Protein AF-M1WCW8-F1 (afdb_monomer_lite)

Structure (mmCIF, N/CA/C/O backbone):
data_AF-M1WCW8-F1
#
_entry.id   AF-M1WCW8-F1
#
loop_
_atom_site.group_PDB
_atom_site.id
_atom_site.type_symbol
_atom_site.label_atom_id
_atom_site.label_alt_id
_atom_site.label_comp_id
_atom_site.label_asym_id
_atom_site.label_entity_id
_atom_site.label_seq_id
_atom_site.pdbx_PDB_ins_code
_atom_site.Cartn_x
_atom_site.Cartn_y
_atom_site.Cartn_z
_atom_site.occupancy
_atom_site.B_iso_or_equiv
_atom_site.auth_seq_id
_atom_site.auth_comp_id
_atom_site.auth_asym_id
_atom_site.auth_atom_id
_atom_site.pdbx_PDB_model_num
ATOM 1 N N . MET A 1 1 ? 18.014 -13.424 -9.257 1.00 33.88 1 MET A N 1
ATOM 2 C CA . MET A 1 1 ? 18.315 -12.355 -8.278 1.00 33.88 1 MET A CA 1
ATOM 3 C C . MET A 1 1 ? 17.682 -12.751 -6.955 1.00 33.88 1 MET A C 1
ATOM 5 O O . MET A 1 1 ? 16.513 -13.118 -6.990 1.00 33.88 1 MET A O 1
ATOM 9 N N . PRO A 1 2 ? 18.407 -12.764 -5.826 1.00 39.84 2 PRO A N 1
ATOM 10 C CA . PRO A 1 2 ? 17.783 -13.031 -4.539 1.00 39.84 2 PRO A CA 1
ATOM 11 C C . PRO A 1 2 ? 16.881 -11.841 -4.196 1.00 39.84 2 PRO A C 1
ATOM 13 O O . PRO A 1 2 ? 17.330 -10.695 -4.206 1.00 39.84 2 PRO A O 1
ATOM 16 N N . PHE A 1 3 ? 15.598 -12.102 -3.959 1.00 38.41 3 PHE A N 1
ATOM 17 C CA . PHE A 1 3 ? 14.660 -11.091 -3.489 1.00 38.41 3 PHE A CA 1
ATOM 18 C C . PHE A 1 3 ? 15.126 -10.643 -2.097 1.00 38.41 3 PHE A C 1
ATOM 20 O O . PHE A 1 3 ? 14.989 -11.393 -1.132 1.00 38.41 3 PHE A O 1
ATOM 27 N N . ARG A 1 4 ? 15.721 -9.447 -1.975 1.00 55.72 4 ARG A N 1
ATOM 28 C CA . ARG A 1 4 ? 15.811 -8.790 -0.661 1.00 55.72 4 ARG A CA 1
ATOM 29 C C . ARG A 1 4 ? 14.368 -8.590 -0.172 1.00 55.72 4 ARG A C 1
ATOM 31 O O . ARG A 1 4 ? 13.472 -8.399 -0.986 1.00 55.72 4 ARG A O 1
ATOM 38 N N . GLY A 1 5 ? 14.109 -8.767 1.118 1.00 55.72 5 GLY A N 1
ATOM 39 C CA . GLY A 1 5 ? 12.774 -8.596 1.699 1.00 55.72 5 GLY A CA 1
ATOM 40 C C . GLY A 1 5 ? 12.533 -7.148 2.122 1.00 55.72 5 GLY A C 1
ATOM 41 O O . GLY A 1 5 ? 13.482 -6.434 2.446 1.00 55.72 5 GLY A O 1
ATOM 42 N N . PHE A 1 6 ? 11.270 -6.720 2.157 1.00 63.72 6 PHE A N 1
ATOM 43 C CA . PHE A 1 6 ? 10.882 -5.466 2.808 1.00 63.72 6 PHE A CA 1
ATOM 44 C C . PHE A 1 6 ? 10.995 -5.610 4.325 1.00 63.72 6 PHE A C 1
ATOM 46 O O . PHE A 1 6 ? 10.678 -6.667 4.876 1.00 63.72 6 PHE A O 1
ATOM 53 N N . ARG A 1 7 ? 11.424 -4.546 5.006 1.00 67.88 7 ARG A N 1
ATOM 54 C CA . ARG A 1 7 ? 11.488 -4.509 6.470 1.00 67.88 7 ARG A CA 1
ATOM 55 C C . ARG A 1 7 ? 10.416 -3.570 7.000 1.00 67.88 7 ARG A C 1
ATOM 57 O O . ARG A 1 7 ? 10.180 -2.504 6.441 1.00 67.88 7 ARG A O 1
ATOM 64 N N . LEU A 1 8 ? 9.785 -3.967 8.097 1.00 66.00 8 LEU A N 1
ATOM 65 C CA . LEU A 1 8 ? 9.072 -3.027 8.952 1.00 66.00 8 LEU A CA 1
ATOM 66 C C . LEU A 1 8 ? 10.098 -2.480 9.928 1.00 66.00 8 LEU A C 1
ATOM 68 O O . LEU A 1 8 ? 10.538 -3.207 10.818 1.00 66.00 8 LEU A O 1
ATOM 72 N N . ASN A 1 9 ? 10.527 -1.238 9.728 1.00 53.56 9 ASN A N 1
ATOM 73 C CA . ASN A 1 9 ? 11.381 -0.594 10.713 1.00 53.56 9 ASN A CA 1
ATOM 74 C C . ASN A 1 9 ? 10.490 -0.021 11.821 1.00 53.56 9 ASN A C 1
ATOM 76 O O . ASN A 1 9 ? 9.609 0.796 11.545 1.00 53.56 9 ASN A O 1
ATOM 80 N N . SER A 1 10 ? 10.686 -0.477 13.060 1.00 44.62 10 SER A N 1
ATOM 81 C CA . SER A 1 10 ? 10.009 0.090 14.223 1.00 44.62 10 SER A CA 1
ATOM 82 C C . SER A 1 10 ? 10.589 1.477 14.481 1.00 44.62 10 SER A C 1
ATOM 84 O O . SER A 1 10 ? 11.685 1.616 15.023 1.00 44.62 10 SER A O 1
ATOM 86 N N . THR A 1 11 ? 9.878 2.523 14.087 1.00 45.72 11 THR A N 1
ATOM 87 C CA . THR A 1 11 ? 10.158 3.866 14.589 1.00 45.72 11 THR A CA 1
ATOM 88 C C . THR A 1 11 ? 9.985 3.843 16.109 1.00 45.72 11 THR A C 1
ATOM 90 O O . THR A 1 11 ? 8.907 3.517 16.601 1.00 45.72 11 THR A O 1
ATOM 93 N N . GLN A 1 12 ? 11.047 4.173 16.853 1.00 40.88 12 GLN A N 1
ATOM 94 C CA . GLN A 1 12 ? 11.026 4.295 18.320 1.00 40.88 12 GLN A CA 1
ATOM 95 C C . GLN A 1 12 ? 10.055 5.390 18.817 1.00 40.88 12 GLN A C 1
ATOM 97 O O . GLN A 1 12 ? 9.790 5.459 20.010 1.00 40.88 12 GLN A O 1
ATOM 102 N N . ASP A 1 13 ? 9.481 6.178 17.897 1.00 40.00 13 ASP A N 1
ATOM 103 C CA . ASP A 1 13 ? 8.578 7.308 18.150 1.00 40.00 13 ASP A CA 1
ATOM 104 C C . ASP A 1 13 ? 7.157 7.150 17.563 1.00 40.00 13 ASP A C 1
ATOM 106 O O . ASP A 1 13 ? 6.442 8.139 17.391 1.00 40.00 13 ASP A O 1
ATOM 110 N N . VAL A 1 14 ? 6.679 5.934 17.258 1.00 45.69 14 VAL A N 1
ATOM 111 C CA . VAL A 1 14 ? 5.219 5.777 17.079 1.00 45.69 14 VAL A CA 1
ATOM 112 C C . VAL A 1 14 ? 4.619 5.679 18.469 1.00 45.69 14 VAL A C 1
ATOM 114 O O . VAL A 1 14 ? 4.850 4.700 19.173 1.00 45.69 14 VAL A O 1
ATOM 117 N N . GLN A 1 15 ? 3.825 6.677 18.860 1.00 41.94 15 GLN A N 1
ATOM 118 C CA . GLN A 1 15 ? 2.759 6.498 19.850 1.00 41.94 15 GLN A CA 1
ATOM 119 C C . GLN A 1 15 ? 2.177 5.095 19.651 1.00 41.94 15 GLN A C 1
ATOM 121 O O . GLN A 1 15 ? 1.628 4.884 18.575 1.00 41.94 15 GLN A O 1
ATOM 126 N N . ASN A 1 16 ? 2.372 4.162 20.598 1.00 44.22 16 ASN A N 1
ATOM 127 C CA . ASN A 1 16 ? 1.996 2.735 20.568 1.00 44.22 16 ASN A CA 1
ATOM 128 C C . ASN A 1 16 ? 0.558 2.492 20.063 1.00 44.22 16 ASN A C 1
ATOM 130 O O . ASN A 1 16 ? -0.340 2.113 20.812 1.00 44.22 16 ASN A O 1
ATOM 134 N N . THR A 1 17 ? 0.308 2.713 18.780 1.00 52.91 17 THR A N 1
ATOM 135 C CA . THR A 1 17 ? -0.999 2.579 18.162 1.00 52.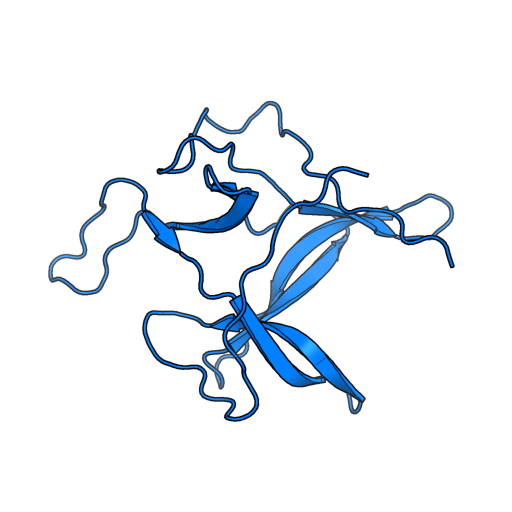91 17 THR A CA 1
ATOM 136 C C . THR A 1 17 ? -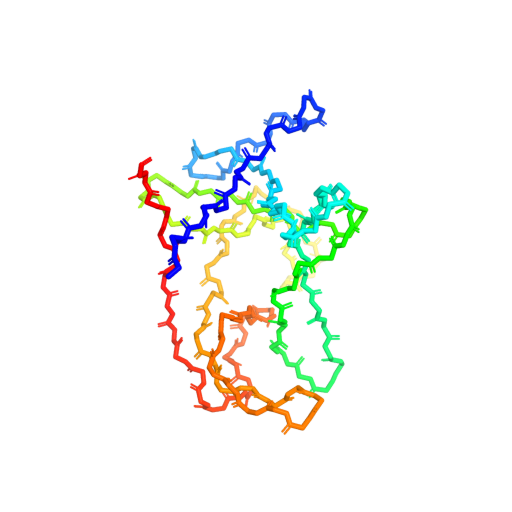1.014 1.177 17.616 1.00 52.91 17 THR A C 1
ATOM 138 O O . THR A 1 17 ? -0.613 0.897 16.487 1.00 52.91 17 THR A O 1
ATOM 141 N N . GLN A 1 18 ? -1.414 0.267 18.500 1.00 56.38 18 GLN A N 1
ATOM 142 C CA . GLN A 1 18 ? -1.817 -1.066 18.104 1.00 56.38 18 GLN A CA 1
ATOM 143 C C . GLN A 1 18 ? -2.828 -0.918 16.968 1.00 56.38 18 GLN A C 1
ATOM 145 O O . GLN A 1 18 ? -3.794 -0.152 17.058 1.00 56.38 18 GLN A O 1
ATOM 150 N N . ALA A 1 19 ? -2.593 -1.637 15.878 1.00 60.38 19 ALA A N 1
ATOM 151 C CA . ALA A 1 19 ? -3.607 -1.822 14.874 1.00 60.38 19 ALA A CA 1
ATOM 152 C C . ALA A 1 19 ? -4.854 -2.420 15.559 1.00 60.38 19 ALA A C 1
ATOM 154 O O . ALA A 1 19 ? -4.716 -3.197 16.507 1.00 60.38 19 ALA A O 1
ATOM 155 N N . PRO A 1 20 ? -6.068 -2.124 15.071 1.00 58.28 20 PRO A N 1
ATOM 156 C CA . PRO A 1 20 ? -7.334 -2.561 15.681 1.00 58.28 20 PRO A CA 1
ATOM 157 C C . PRO A 1 20 ? -7.482 -4.083 15.847 1.00 58.28 20 PRO A C 1
ATOM 159 O O . PRO A 1 20 ? -8.413 -4.548 16.492 1.00 58.28 20 PRO A O 1
ATOM 162 N N . ALA A 1 21 ? -6.558 -4.847 15.260 1.00 60.03 21 ALA A N 1
ATOM 163 C CA . ALA A 1 21 ? -6.448 -6.294 15.307 1.00 60.03 21 ALA A CA 1
ATOM 164 C C . ALA A 1 21 ? -5.057 -6.754 15.802 1.00 60.03 21 ALA A C 1
ATOM 166 O O . ALA A 1 21 ? -4.488 -7.689 15.260 1.00 60.03 21 ALA A O 1
ATOM 167 N N . GLY A 1 22 ? -4.452 -6.078 16.782 1.00 58.34 22 GLY A N 1
ATOM 168 C CA . GLY A 1 22 ? -3.297 -6.606 17.530 1.00 58.34 22 GLY A CA 1
ATOM 169 C C . GLY A 1 22 ? -1.918 -6.528 16.857 1.00 58.34 22 GLY A C 1
ATOM 170 O O . GLY A 1 22 ? -0.941 -6.977 17.453 1.00 58.34 22 GLY A O 1
ATOM 171 N N . GLY A 1 23 ? -1.798 -5.941 15.663 1.00 67.06 23 GLY A N 1
ATOM 172 C CA . GLY A 1 23 ? -0.502 -5.675 15.024 1.00 67.06 23 GLY A CA 1
ATOM 173 C C . GLY A 1 23 ? 0.117 -4.328 15.385 1.00 67.06 23 GLY A C 1
ATOM 174 O O . GLY A 1 23 ? -0.541 -3.454 15.938 1.00 67.06 23 GLY A O 1
ATOM 175 N N . VAL A 1 24 ? 1.385 -4.127 15.028 1.00 75.50 24 VAL A N 1
ATOM 176 C CA . VAL A 1 24 ? 2.065 -2.827 15.157 1.00 75.50 24 VAL A CA 1
ATOM 177 C C . VAL A 1 24 ? 1.981 -2.088 13.826 1.00 75.50 24 VAL A C 1
ATOM 179 O O . VAL A 1 24 ? 2.250 -2.669 12.772 1.00 75.50 24 VAL A O 1
ATOM 182 N N . ILE A 1 25 ? 1.594 -0.815 13.875 1.00 84.62 25 ILE A N 1
ATOM 183 C CA . ILE A 1 25 ? 1.629 0.080 12.719 1.00 84.62 25 ILE A CA 1
ATOM 184 C C . ILE A 1 25 ? 3.054 0.623 12.565 1.00 84.62 25 ILE A C 1
ATOM 186 O O . ILE A 1 25 ? 3.691 1.003 13.545 1.00 84.62 25 ILE A O 1
ATOM 190 N N . GLY A 1 26 ? 3.555 0.683 11.337 1.00 87.06 26 GLY A N 1
ATOM 191 C CA . GLY A 1 26 ? 4.876 1.219 11.039 1.00 87.06 26 GLY A CA 1
ATOM 192 C C . GLY A 1 26 ? 5.062 1.548 9.565 1.00 87.06 26 GLY A C 1
ATOM 193 O O . GLY A 1 26 ? 4.114 1.566 8.778 1.00 87.06 26 GLY A O 1
ATOM 194 N N . ILE A 1 27 ? 6.312 1.816 9.198 1.00 89.44 27 ILE A N 1
ATOM 195 C CA . ILE A 1 27 ? 6.714 2.124 7.826 1.00 89.44 27 ILE A CA 1
ATOM 196 C C . ILE A 1 27 ? 7.338 0.896 7.164 1.00 89.44 27 ILE A C 1
ATOM 198 O O . ILE A 1 27 ? 8.170 0.205 7.757 1.00 89.44 27 ILE A O 1
ATOM 202 N N . LEU A 1 28 ? 6.958 0.638 5.912 1.00 90.12 28 LEU A N 1
ATOM 203 C CA . LEU A 1 28 ? 7.674 -0.313 5.067 1.00 90.12 28 LEU A CA 1
ATOM 204 C C . LEU A 1 28 ? 8.893 0.370 4.475 1.00 90.12 28 LEU A C 1
ATOM 206 O O . LEU A 1 28 ? 8.755 1.366 3.762 1.00 90.12 28 LEU A O 1
ATOM 210 N N . THR A 1 29 ? 10.067 -0.191 4.742 1.00 88.69 29 THR A N 1
ATOM 211 C CA . THR A 1 29 ? 11.333 0.293 4.209 1.00 88.69 29 THR A CA 1
ATOM 212 C C . THR A 1 29 ? 11.969 -0.715 3.262 1.00 88.69 29 THR A C 1
ATOM 214 O O . THR A 1 29 ? 11.866 -1.938 3.417 1.00 88.69 29 THR A O 1
ATOM 217 N N . TRP A 1 30 ? 12.636 -0.163 2.258 1.00 88.31 30 TRP A N 1
ATOM 218 C CA . TRP A 1 30 ? 13.430 -0.872 1.276 1.00 88.31 30 TRP A CA 1
ATOM 219 C C . TRP A 1 30 ? 14.715 -0.097 1.019 1.00 88.31 30 TRP A C 1
ATOM 221 O O . TRP A 1 30 ? 14.667 1.083 0.669 1.00 88.31 30 TRP A O 1
ATOM 231 N N . ASP A 1 31 ? 15.856 -0.767 1.135 1.00 88.38 31 ASP A N 1
ATOM 232 C CA . ASP A 1 31 ? 17.132 -0.178 0.745 1.00 88.38 31 ASP A CA 1
ATOM 233 C C . ASP A 1 31 ? 17.336 -0.381 -0.754 1.00 88.38 31 ASP A C 1
ATOM 235 O O . ASP A 1 31 ? 17.455 -1.514 -1.238 1.00 88.38 31 ASP A O 1
ATOM 239 N N . MET A 1 32 ? 17.364 0.721 -1.506 1.00 84.88 32 MET A N 1
ATOM 240 C CA . MET A 1 32 ? 17.678 0.661 -2.929 1.00 84.88 32 MET A CA 1
ATOM 241 C C . MET A 1 32 ? 19.083 0.097 -3.131 1.00 84.88 32 MET A C 1
ATOM 243 O O . MET A 1 32 ? 19.999 0.367 -2.355 1.00 84.88 32 MET A O 1
ATOM 247 N N . ASN A 1 33 ? 19.247 -0.688 -4.195 1.00 87.12 33 ASN A N 1
ATOM 248 C CA . ASN A 1 33 ? 20.498 -1.375 -4.499 1.00 87.12 33 ASN A CA 1
ATOM 249 C C . ASN A 1 33 ? 21.504 -0.426 -5.177 1.00 87.12 33 ASN A C 1
ATOM 251 O O . ASN A 1 33 ? 21.850 -0.603 -6.344 1.00 87.12 33 ASN A O 1
ATOM 255 N N . THR A 1 34 ? 21.904 0.611 -4.446 1.00 87.19 34 THR A N 1
ATOM 256 C CA . THR A 1 34 ? 22.922 1.611 -4.795 1.00 87.19 34 THR A CA 1
ATOM 257 C C . THR A 1 34 ? 24.100 1.510 -3.824 1.00 87.19 34 THR A C 1
ATOM 259 O O . THR A 1 34 ? 23.986 0.857 -2.788 1.00 87.19 34 THR A O 1
ATOM 262 N N . GLU A 1 35 ? 25.216 2.170 -4.137 1.00 90.19 35 GLU A N 1
ATOM 263 C CA . GLU A 1 35 ? 26.372 2.284 -3.239 1.00 90.19 35 GLU A CA 1
ATOM 264 C C . GLU A 1 35 ? 26.665 3.776 -2.972 1.00 90.19 35 GLU A C 1
ATOM 266 O O . GLU A 1 35 ? 27.072 4.476 -3.904 1.00 90.19 35 GLU A O 1
ATOM 271 N N . PRO A 1 36 ? 26.423 4.298 -1.751 1.00 89.00 36 PRO A N 1
ATOM 272 C CA . PRO A 1 36 ? 25.830 3.609 -0.600 1.00 89.00 36 PRO A CA 1
ATOM 273 C C . PRO A 1 36 ? 24.333 3.283 -0.812 1.00 89.00 36 PRO A C 1
ATOM 275 O O . PRO A 1 36 ? 23.670 3.926 -1.638 1.00 89.00 36 PRO A O 1
ATOM 278 N N . PRO A 1 37 ? 23.764 2.310 -0.074 1.00 88.81 37 PRO A N 1
ATOM 279 C CA . PRO A 1 37 ? 22.331 2.031 -0.119 1.00 88.81 37 PRO A CA 1
ATOM 280 C C . PRO A 1 37 ? 21.511 3.248 0.308 1.00 88.81 37 PRO A C 1
ATOM 282 O O . PRO A 1 37 ? 21.842 3.916 1.288 1.00 88.81 37 PRO A O 1
ATOM 285 N N . ILE A 1 38 ? 20.421 3.521 -0.410 1.00 88.25 38 ILE A N 1
ATOM 286 C CA . ILE A 1 38 ? 19.512 4.628 -0.089 1.00 88.25 38 ILE A CA 1
ATOM 287 C C . ILE A 1 38 ? 18.238 4.061 0.554 1.00 88.25 38 ILE A C 1
ATOM 289 O O . ILE A 1 38 ? 17.456 3.396 -0.143 1.00 88.25 38 ILE A O 1
ATOM 293 N N . PRO A 1 39 ? 17.981 4.347 1.847 1.00 88.12 39 PRO A N 1
ATOM 294 C CA . PRO A 1 39 ? 16.746 3.957 2.508 1.00 88.12 39 PRO A CA 1
ATOM 295 C C . PRO A 1 39 ? 15.551 4.637 1.845 1.00 88.12 39 PRO A C 1
ATOM 297 O O . PRO A 1 39 ? 15.492 5.864 1.728 1.00 88.12 39 PRO A O 1
ATOM 300 N N . SER A 1 40 ? 14.588 3.833 1.418 1.00 91.00 40 SER A N 1
ATOM 301 C CA . SER A 1 40 ? 13.348 4.297 0.806 1.00 91.00 40 SER A CA 1
ATOM 302 C C . SER A 1 40 ? 12.156 3.753 1.570 1.00 91.00 40 SER A C 1
ATOM 304 O O . SER A 1 40 ? 12.196 2.633 2.081 1.00 91.00 40 SER A O 1
ATOM 306 N N . SER A 1 41 ? 11.084 4.532 1.644 1.00 93.19 41 SER A N 1
ATOM 307 C CA . SER A 1 41 ? 9.837 4.124 2.287 1.00 93.19 41 SER A CA 1
ATOM 308 C C . SER A 1 41 ? 8.689 4.077 1.290 1.00 93.19 41 SER A C 1
ATOM 310 O O . SER A 1 41 ? 8.686 4.804 0.294 1.00 93.19 41 SER A O 1
ATOM 312 N N . MET A 1 42 ? 7.721 3.197 1.546 1.00 94.38 42 MET A N 1
ATOM 313 C CA . MET A 1 42 ? 6.507 3.119 0.739 1.00 94.38 42 MET A CA 1
ATOM 314 C C . MET A 1 42 ? 5.621 4.343 0.997 1.00 94.38 42 MET A C 1
ATOM 316 O O . MET A 1 42 ? 5.268 4.625 2.138 1.00 94.38 42 MET A O 1
ATOM 320 N N . SER A 1 43 ? 5.188 5.010 -0.065 1.00 95.19 43 SER A N 1
ATOM 321 C CA . SER A 1 43 ? 4.159 6.052 -0.069 1.00 95.19 43 SER A CA 1
ATOM 322 C C . SER A 1 43 ? 3.065 5.702 -1.080 1.00 95.19 43 SER A C 1
ATOM 324 O O . SER A 1 43 ? 3.280 4.870 -1.962 1.00 95.19 43 SER A O 1
ATOM 326 N N . LEU A 1 44 ? 1.882 6.308 -0.961 1.00 95.31 44 LEU A N 1
ATOM 327 C CA . LEU A 1 44 ? 0.816 6.166 -1.956 1.00 95.31 44 LEU A CA 1
ATOM 328 C C . LEU A 1 44 ? 0.827 7.366 -2.907 1.00 95.31 44 LEU A C 1
ATOM 330 O O . LEU A 1 44 ? 0.524 8.488 -2.511 1.00 95.31 44 LEU A O 1
ATOM 334 N N . SER A 1 45 ? 1.142 7.121 -4.176 1.00 94.12 45 SER A N 1
ATOM 335 C CA . SER A 1 45 ? 1.023 8.106 -5.247 1.00 94.12 45 SER A CA 1
ATOM 336 C C . SER A 1 45 ? -0.415 8.152 -5.754 1.00 94.12 45 SER A C 1
ATOM 338 O O . SER A 1 45 ? -0.955 7.147 -6.221 1.00 94.12 45 SER A O 1
ATOM 340 N N . ILE A 1 46 ? -1.042 9.320 -5.633 1.00 94.50 46 ILE A N 1
ATOM 341 C CA . ILE A 1 46 ? -2.449 9.556 -5.965 1.00 94.50 46 ILE A CA 1
ATOM 342 C C . ILE A 1 46 ? -2.535 10.322 -7.286 1.00 94.50 46 ILE A C 1
ATOM 344 O O . ILE A 1 46 ? -1.803 11.287 -7.500 1.00 94.50 46 ILE A O 1
ATOM 348 N N . ASN A 1 47 ? -3.473 9.928 -8.148 1.00 90.94 47 ASN A N 1
ATOM 349 C CA . ASN A 1 47 ? -3.844 10.679 -9.343 1.00 90.94 47 ASN A CA 1
ATOM 350 C C . ASN A 1 47 ? -5.281 11.210 -9.180 1.00 90.94 47 ASN A C 1
ATOM 352 O O . ASN A 1 47 ? -6.181 10.390 -9.021 1.00 90.94 47 ASN A O 1
ATOM 356 N N . PRO A 1 48 ? -5.536 12.530 -9.266 1.00 93.56 48 PRO A N 1
ATOM 357 C CA . PRO A 1 48 ? -6.885 13.090 -9.113 1.00 93.56 48 PRO A CA 1
ATOM 358 C C . PRO A 1 48 ? -7.941 12.547 -10.090 1.00 93.56 48 PRO A C 1
ATOM 360 O O . PRO A 1 48 ? -9.132 12.658 -9.820 1.00 93.56 48 PRO A O 1
ATOM 363 N N . ALA A 1 49 ? -7.527 11.965 -11.219 1.00 92.88 49 ALA A N 1
ATOM 364 C CA . ALA A 1 49 ? -8.411 11.372 -12.222 1.00 92.88 49 ALA A CA 1
ATOM 365 C C . ALA A 1 49 ? -8.758 9.889 -11.961 1.00 92.88 49 ALA A C 1
ATOM 367 O O . ALA A 1 49 ? -9.440 9.276 -12.782 1.00 92.88 49 ALA A O 1
ATOM 368 N N . SER A 1 50 ? -8.261 9.292 -10.871 1.00 93.75 50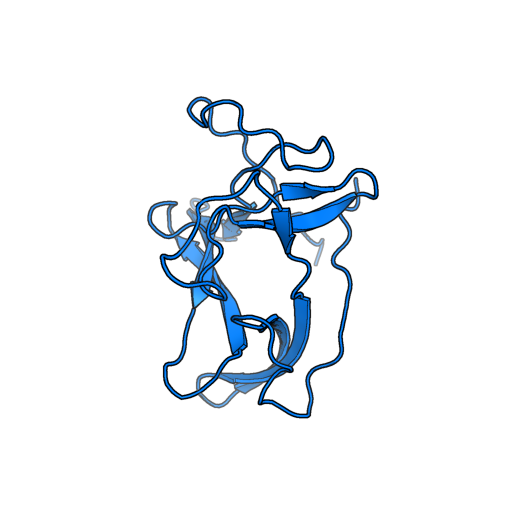 SER A N 1
ATOM 369 C CA . SER A 1 50 ? -8.455 7.877 -10.542 1.00 93.75 50 SER A CA 1
ATOM 370 C C . SER A 1 50 ? -8.644 7.668 -9.041 1.00 93.75 50 SER A C 1
ATOM 372 O O . SER A 1 50 ? -7.986 8.304 -8.221 1.00 93.75 50 SER A O 1
ATOM 374 N N . ASN A 1 51 ? -9.477 6.701 -8.658 1.00 96.31 51 ASN A N 1
ATOM 375 C CA . ASN A 1 51 ? -9.563 6.233 -7.270 1.00 96.31 51 ASN A CA 1
ATOM 376 C C . ASN A 1 51 ? -8.560 5.109 -6.946 1.00 96.31 51 ASN A C 1
ATOM 378 O O . ASN A 1 51 ? -8.705 4.430 -5.933 1.00 96.31 51 ASN A O 1
ATOM 382 N N . VAL A 1 52 ? -7.551 4.889 -7.791 1.00 96.12 52 VAL A N 1
ATOM 383 C CA . VAL A 1 52 ? -6.488 3.901 -7.575 1.00 96.12 52 VAL A CA 1
ATOM 384 C C . VAL A 1 52 ? -5.164 4.623 -7.341 1.00 96.12 52 VAL A C 1
ATOM 386 O O . VAL A 1 52 ? -4.699 5.370 -8.200 1.00 96.12 52 VAL A O 1
ATOM 389 N N . ALA A 1 53 ? -4.552 4.372 -6.186 1.00 96.06 53 ALA A N 1
ATOM 390 C CA . ALA A 1 53 ? -3.250 4.888 -5.792 1.00 96.06 53 ALA A CA 1
ATOM 391 C C . ALA A 1 53 ? -2.158 3.819 -5.924 1.00 96.06 53 ALA A C 1
ATOM 393 O O . ALA A 1 53 ? -2.397 2.626 -5.708 1.00 96.06 53 ALA A O 1
ATOM 394 N N . LEU A 1 54 ? -0.945 4.256 -6.259 1.00 94.56 54 LEU A N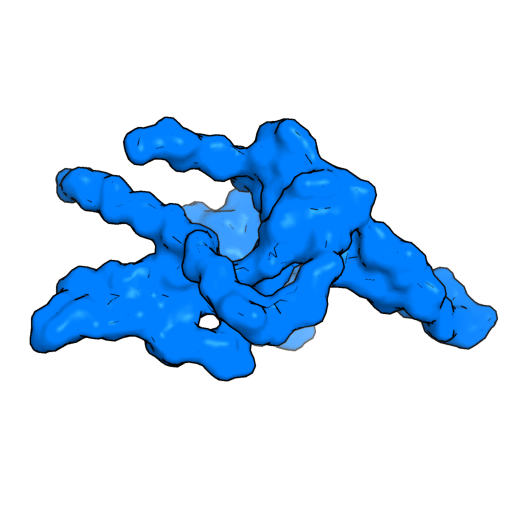 1
ATOM 395 C CA . LEU A 1 54 ? 0.201 3.377 -6.471 1.00 94.56 54 LEU A CA 1
ATOM 396 C C . LEU A 1 54 ? 1.133 3.395 -5.255 1.00 94.56 54 LEU A C 1
ATOM 398 O O . LEU A 1 54 ? 1.614 4.468 -4.898 1.00 94.56 54 LEU A O 1
ATOM 402 N N . PRO A 1 55 ? 1.433 2.244 -4.634 1.00 94.62 55 PRO A N 1
ATOM 403 C CA . PRO A 1 55 ? 2.483 2.144 -3.637 1.00 94.62 55 PRO A CA 1
ATOM 404 C C . PRO A 1 55 ? 3.847 2.284 -4.322 1.00 94.62 55 PRO A C 1
ATOM 406 O O . PRO A 1 55 ? 4.264 1.412 -5.082 1.00 94.62 55 PRO A O 1
ATOM 409 N N . LEU A 1 56 ? 4.541 3.387 -4.058 1.00 92.31 56 LEU A N 1
ATOM 410 C CA . LEU A 1 56 ? 5.872 3.671 -4.592 1.00 92.31 56 LEU A CA 1
ATOM 411 C C . LEU A 1 56 ? 6.874 3.791 -3.450 1.00 92.31 56 LEU A C 1
ATOM 413 O O . LEU A 1 56 ? 6.583 4.406 -2.426 1.00 92.31 56 LEU A O 1
ATOM 417 N N . PHE A 1 57 ? 8.072 3.243 -3.644 1.00 91.62 57 PHE A N 1
ATOM 418 C CA . PHE A 1 57 ? 9.185 3.472 -2.731 1.00 91.62 57 PHE A CA 1
ATOM 419 C C . PHE A 1 57 ? 9.949 4.718 -3.161 1.00 91.62 57 PHE A C 1
ATOM 421 O O . PHE A 1 57 ? 10.459 4.782 -4.279 1.00 91.62 57 PHE A O 1
ATOM 428 N N . THR A 1 58 ? 10.026 5.699 -2.269 1.00 90.62 58 THR A N 1
ATOM 429 C CA . THR A 1 58 ? 10.759 6.950 -2.489 1.00 90.62 58 THR A CA 1
ATOM 430 C C . THR A 1 58 ? 11.814 7.144 -1.403 1.00 90.62 58 THR A C 1
ATOM 432 O O . THR A 1 58 ? 11.559 6.750 -0.261 1.00 90.62 58 THR A O 1
ATOM 435 N N . PRO A 1 59 ? 12.974 7.754 -1.714 1.00 91.00 59 PRO A N 1
ATOM 436 C CA . PRO A 1 59 ? 14.008 8.027 -0.721 1.00 91.00 59 PRO A CA 1
ATOM 437 C C . PRO A 1 59 ? 13.486 8.795 0.497 1.00 91.00 59 PRO A C 1
ATOM 439 O O . PRO A 1 59 ? 12.746 9.771 0.361 1.00 91.00 59 PRO A O 1
ATOM 442 N N . GLY A 1 60 ? 13.917 8.379 1.688 1.00 87.94 60 GLY A N 1
ATOM 443 C CA . GLY A 1 60 ? 13.513 8.994 2.953 1.00 87.94 60 GLY A CA 1
ATOM 444 C C . GLY A 1 60 ? 12.160 8.506 3.479 1.00 87.94 60 GLY A C 1
ATOM 445 O O . GLY A 1 60 ? 11.608 7.519 2.997 1.00 87.94 60 GLY A O 1
ATOM 446 N N . ILE A 1 61 ? 11.650 9.181 4.518 1.00 87.62 61 ILE A N 1
ATOM 447 C CA . ILE A 1 61 ? 10.466 8.754 5.297 1.00 87.62 61 ILE A CA 1
ATOM 448 C C . ILE A 1 61 ? 9.351 9.805 5.395 1.00 87.62 61 ILE A C 1
ATOM 450 O O . ILE A 1 61 ? 8.311 9.532 5.983 1.00 87.62 61 ILE A O 1
ATOM 454 N N . MET A 1 62 ? 9.547 11.011 4.852 1.00 87.06 62 MET A N 1
ATOM 455 C CA . MET A 1 62 ? 8.629 12.133 5.110 1.00 87.06 62 MET A CA 1
ATOM 456 C C . MET A 1 62 ? 7.216 11.913 4.558 1.00 87.06 62 MET A C 1
ATOM 458 O O . MET A 1 62 ? 6.255 12.448 5.097 1.00 87.06 62 MET A O 1
ATOM 462 N N . THR A 1 63 ? 7.090 11.142 3.478 1.00 88.88 63 THR A N 1
ATOM 463 C CA . THR A 1 63 ? 5.816 10.830 2.813 1.00 88.88 63 THR A CA 1
ATOM 464 C C . THR A 1 63 ? 5.382 9.383 3.050 1.00 88.88 63 THR A C 1
ATOM 466 O O . THR A 1 63 ? 4.514 8.874 2.337 1.00 88.88 63 THR A O 1
ATOM 469 N N . ALA A 1 64 ? 5.998 8.699 4.020 1.00 92.19 64 ALA A N 1
ATOM 470 C CA . ALA A 1 64 ? 5.768 7.285 4.253 1.00 92.19 64 ALA A CA 1
ATOM 471 C C . ALA A 1 64 ? 4.309 7.018 4.643 1.00 92.19 64 ALA A C 1
ATOM 473 O O . ALA A 1 64 ? 3.768 7.604 5.582 1.00 92.19 64 ALA A O 1
ATOM 474 N N . GLN A 1 65 ? 3.684 6.078 3.944 1.00 93.81 65 GLN A N 1
ATOM 475 C CA . GLN A 1 65 ? 2.385 5.552 4.315 1.00 93.81 65 GLN A CA 1
ATOM 476 C C . GLN A 1 65 ? 2.564 4.545 5.451 1.00 93.81 65 GLN A C 1
ATOM 478 O O . GLN A 1 65 ? 3.255 3.535 5.307 1.00 93.81 65 GLN A O 1
ATOM 483 N N . LEU A 1 66 ? 1.875 4.796 6.562 1.00 91.31 66 LEU A N 1
ATOM 484 C CA . LEU A 1 66 ? 1.792 3.847 7.662 1.00 91.31 66 LEU A CA 1
ATOM 485 C C . LEU A 1 66 ? 0.952 2.632 7.260 1.00 91.31 66 LEU A C 1
ATOM 487 O O . LEU A 1 66 ? -0.173 2.772 6.768 1.00 91.31 66 LEU A O 1
ATOM 491 N N . VAL A 1 67 ? 1.492 1.444 7.506 1.00 91.94 67 VAL A N 1
ATOM 492 C CA . VAL A 1 67 ? 0.804 0.162 7.335 1.00 91.94 67 VAL A CA 1
ATOM 493 C C . VAL A 1 67 ? 0.951 -0.670 8.603 1.00 91.94 67 VAL A C 1
ATOM 495 O O . VAL A 1 67 ? 1.878 -0.479 9.384 1.00 91.94 67 VAL A O 1
ATOM 498 N N . GLY A 1 68 ? 0.042 -1.609 8.813 1.00 89.56 68 GLY A N 1
ATOM 499 C CA . GLY A 1 68 ? 0.138 -2.616 9.863 1.00 89.56 68 GLY A CA 1
ATOM 500 C C . GLY A 1 68 ? -0.114 -4.006 9.301 1.00 89.56 68 GLY A C 1
ATOM 501 O O . GLY A 1 68 ? -0.386 -4.165 8.111 1.00 89.56 68 GLY A O 1
ATOM 502 N N . PHE A 1 69 ? -0.059 -5.004 10.175 1.00 88.88 69 PHE A N 1
ATOM 503 C CA . PHE A 1 69 ? -0.477 -6.370 9.872 1.00 88.88 69 PHE A CA 1
ATOM 504 C C . PHE A 1 69 ? -1.561 -6.784 10.861 1.00 88.88 69 PHE A C 1
ATOM 506 O O . PHE A 1 69 ? -1.457 -6.449 12.036 1.00 88.88 69 PHE A O 1
ATOM 513 N N . ASP A 1 70 ? -2.620 -7.439 10.399 1.00 87.69 70 ASP A N 1
ATOM 514 C CA . ASP A 1 70 ? -3.617 -8.025 11.301 1.00 87.69 70 ASP A CA 1
ATOM 515 C C . ASP A 1 70 ? -3.109 -9.340 11.929 1.00 87.69 70 ASP A C 1
ATOM 517 O O . ASP A 1 70 ? -1.979 -9.769 11.678 1.00 87.69 70 ASP A O 1
ATOM 521 N N . LEU A 1 71 ? -3.933 -9.973 12.774 1.00 87.50 71 LEU A N 1
ATOM 522 C CA . LEU A 1 71 ? -3.603 -11.247 13.435 1.00 87.50 71 LEU A CA 1
ATOM 523 C C . LEU A 1 71 ? -3.303 -12.387 12.450 1.00 87.50 71 LEU A C 1
ATOM 525 O O . LEU A 1 71 ? -2.631 -13.345 12.822 1.00 87.50 71 LEU A O 1
ATOM 529 N N . ASP A 1 72 ? -3.778 -12.277 11.209 1.00 89.25 72 ASP A N 1
ATOM 530 C CA . ASP A 1 72 ? -3.592 -13.268 10.150 1.00 89.25 72 ASP A CA 1
ATOM 531 C C . ASP A 1 72 ? -2.400 -12.930 9.235 1.00 89.25 72 ASP A C 1
ATOM 533 O O . ASP A 1 72 ? -2.240 -13.539 8.170 1.00 89.25 72 ASP A O 1
ATOM 537 N N . ASP A 1 73 ? -1.553 -11.976 9.643 1.00 88.50 73 ASP A N 1
ATOM 538 C CA . ASP A 1 73 ? -0.412 -11.450 8.890 1.00 88.50 73 ASP A CA 1
ATOM 539 C C . ASP A 1 73 ? -0.794 -10.755 7.569 1.00 88.50 73 ASP A C 1
ATOM 541 O O . ASP A 1 73 ? 0.040 -10.630 6.664 1.00 88.50 73 ASP A O 1
ATOM 545 N N . ASN A 1 74 ? -2.025 -10.255 7.428 1.00 91.88 74 ASN A N 1
ATOM 546 C CA . ASN A 1 74 ? -2.423 -9.486 6.251 1.00 91.88 74 ASN A CA 1
ATOM 547 C C . ASN A 1 74 ? -2.100 -8.004 6.432 1.00 91.88 74 ASN A C 1
ATOM 549 O O . ASN A 1 74 ? -2.405 -7.400 7.458 1.00 91.88 74 ASN A O 1
ATOM 553 N N . MET A 1 75 ? -1.520 -7.396 5.403 1.00 92.06 75 MET A N 1
ATOM 554 C CA . MET A 1 75 ? -1.181 -5.981 5.387 1.00 92.06 75 MET A CA 1
ATOM 555 C C . MET A 1 75 ? -2.441 -5.119 5.338 1.00 92.06 75 MET A C 1
ATOM 557 O O . MET A 1 75 ? -3.284 -5.268 4.449 1.00 92.06 75 MET A O 1
ATOM 561 N N . ILE A 1 76 ? -2.518 -4.154 6.244 1.00 93.44 76 ILE A N 1
ATOM 562 C CA . ILE A 1 76 ? -3.650 -3.244 6.407 1.00 93.44 76 ILE A CA 1
ATOM 563 C C . ILE A 1 76 ? -3.182 -1.794 6.491 1.00 93.44 76 ILE A C 1
ATOM 565 O O . ILE A 1 76 ? -2.059 -1.508 6.902 1.00 93.44 76 ILE A O 1
ATOM 569 N N . ILE A 1 77 ? -4.074 -0.867 6.151 1.00 92.81 77 ILE A N 1
ATOM 570 C CA . ILE A 1 77 ? -3.935 0.548 6.512 1.00 92.81 77 ILE A CA 1
ATOM 571 C C . ILE A 1 77 ? -4.983 0.850 7.575 1.00 92.81 77 ILE A C 1
ATOM 573 O O . ILE A 1 77 ? -6.138 0.455 7.437 1.00 92.81 77 ILE A O 1
ATOM 577 N N . VAL A 1 78 ? -4.593 1.527 8.649 1.00 89.62 78 VAL A N 1
ATOM 578 C CA . VAL A 1 78 ? -5.521 1.897 9.720 1.00 89.62 78 VAL A CA 1
ATOM 579 C C . VAL A 1 78 ? -6.016 3.313 9.476 1.00 89.62 78 VAL A C 1
ATOM 581 O O . VAL A 1 78 ? -5.225 4.220 9.233 1.00 89.62 78 VAL A O 1
ATOM 584 N N . SER A 1 79 ? -7.330 3.501 9.545 1.00 88.44 79 SER A N 1
ATOM 585 C CA . SER A 1 79 ? -7.950 4.823 9.510 1.00 88.44 79 SER A CA 1
ATOM 586 C C . SER A 1 79 ? -8.739 5.063 10.790 1.00 88.44 79 SER A C 1
ATOM 588 O O . SER A 1 79 ? -9.220 4.128 11.427 1.00 88.44 79 SER A O 1
ATOM 590 N N . PHE A 1 80 ? -8.867 6.331 11.164 1.00 87.50 80 PHE A N 1
ATOM 591 C CA . PHE A 1 80 ? -9.653 6.791 12.311 1.00 87.50 80 PHE A CA 1
ATOM 592 C C . PHE A 1 80 ? -10.820 7.681 11.875 1.00 87.50 80 PHE A C 1
ATOM 594 O O . PHE A 1 80 ? -11.706 7.977 12.671 1.00 87.50 80 PHE A O 1
ATOM 601 N N . LEU A 1 81 ? -10.852 8.084 10.603 1.00 89.19 81 LEU A N 1
ATOM 602 C CA . LEU A 1 81 ? -11.863 8.981 10.063 1.00 89.19 81 LEU A CA 1
ATOM 603 C C . LEU A 1 81 ? -13.064 8.185 9.539 1.00 89.19 81 LEU A C 1
ATOM 605 O O . LEU A 1 81 ? -12.907 7.212 8.793 1.00 89.19 81 LEU A O 1
ATOM 609 N N . ASN A 1 82 ? -14.264 8.618 9.918 1.00 88.81 82 ASN A N 1
ATOM 610 C CA . ASN A 1 82 ? -15.525 8.237 9.300 1.00 88.81 82 ASN A CA 1
ATOM 611 C C . ASN A 1 82 ? -16.213 9.482 8.727 1.00 88.81 82 ASN A C 1
ATOM 613 O O . ASN A 1 82 ? -16.917 10.209 9.424 1.00 88.81 82 ASN A O 1
ATOM 617 N N . ASP A 1 83 ? -16.016 9.692 7.435 1.00 89.56 83 ASP A N 1
ATOM 618 C CA . ASP A 1 83 ? -16.572 10.777 6.627 1.00 89.56 83 ASP A CA 1
ATOM 619 C C . ASP A 1 83 ? -17.907 10.416 5.951 1.00 89.56 83 ASP A C 1
ATOM 621 O O . ASP A 1 83 ? -18.455 11.208 5.195 1.00 89.56 83 ASP A O 1
ATOM 625 N N . THR A 1 84 ? -18.473 9.239 6.245 1.00 89.56 84 THR A N 1
ATOM 626 C CA . THR A 1 84 ? -19.773 8.807 5.683 1.00 89.56 84 THR A CA 1
ATOM 627 C C . THR A 1 84 ? -20.989 9.222 6.506 1.00 89.56 84 THR A C 1
ATOM 629 O O . THR A 1 84 ? -22.107 8.809 6.216 1.00 89.56 84 THR A O 1
ATOM 632 N N . VAL A 1 85 ? -20.767 10.017 7.549 1.00 91.81 85 VAL A N 1
ATOM 633 C CA . VAL A 1 85 ? -21.791 10.553 8.451 1.00 91.81 85 VAL A CA 1
ATOM 634 C C . VAL A 1 85 ? -21.586 12.057 8.621 1.00 91.81 85 VAL A C 1
ATOM 636 O O . VAL A 1 85 ? -20.493 12.568 8.371 1.00 91.81 85 VAL A O 1
ATOM 639 N N . THR A 1 86 ? -22.633 12.773 9.035 1.00 92.81 86 THR A N 1
ATOM 640 C CA . THR A 1 86 ? -22.583 14.223 9.273 1.00 92.81 86 THR A CA 1
ATOM 641 C C . THR A 1 86 ? -23.021 14.540 10.710 1.00 92.81 86 THR A C 1
ATOM 643 O O . THR A 1 86 ? -24.139 14.171 11.074 1.00 92.81 86 THR A O 1
ATOM 646 N N . PRO A 1 87 ? -22.191 15.227 11.523 1.00 89.31 87 PRO A N 1
ATOM 647 C CA . PRO A 1 87 ? -20.808 15.628 11.234 1.00 89.31 87 PRO A CA 1
ATOM 648 C C . PRO A 1 87 ? -19.884 14.409 11.081 1.00 89.31 87 PRO A C 1
ATOM 650 O O . PRO A 1 87 ? -20.220 13.316 11.540 1.00 89.31 87 PRO A O 1
ATOM 653 N N . SER A 1 88 ? -18.734 14.587 10.423 1.00 87.50 88 SER A N 1
ATOM 654 C CA . SER A 1 88 ? -17.741 13.516 10.328 1.00 87.50 88 SER A CA 1
ATOM 65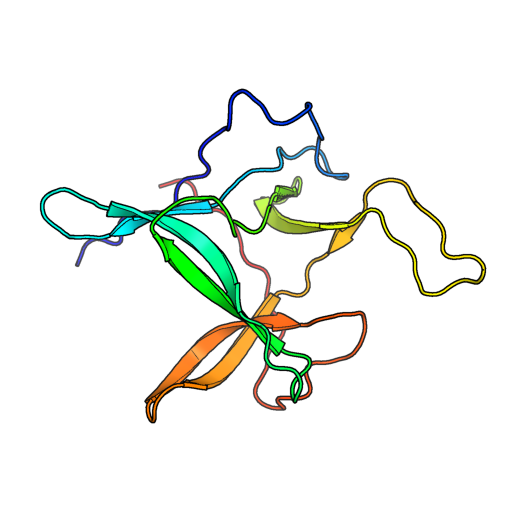5 C C . SER A 1 88 ? -17.317 13.083 11.730 1.00 87.50 88 SER A C 1
ATOM 657 O O . SER A 1 88 ? -17.161 13.899 12.640 1.00 87.50 88 SER A O 1
ATOM 659 N N . ALA A 1 89 ? -17.167 11.777 11.914 1.00 86.44 89 ALA A N 1
ATOM 660 C CA . ALA A 1 89 ? -16.862 11.200 13.211 1.00 86.44 89 ALA A CA 1
ATOM 661 C C . ALA A 1 89 ? -15.455 10.610 13.206 1.00 86.44 89 ALA A C 1
ATOM 663 O O . ALA A 1 89 ? -15.078 9.876 12.289 1.00 86.44 89 ALA A O 1
ATOM 664 N N . THR A 1 90 ? -14.694 10.865 14.265 1.00 84.69 90 THR A N 1
ATOM 665 C CA . THR A 1 90 ? -13.544 10.020 14.589 1.00 84.69 90 THR A CA 1
ATOM 666 C C . THR A 1 90 ? -14.079 8.739 15.216 1.00 84.69 90 THR A C 1
ATOM 668 O O . THR A 1 90 ? -14.913 8.786 16.119 1.00 84.69 90 THR A O 1
ATOM 671 N N . ARG A 1 91 ? -13.622 7.584 14.740 1.00 79.56 91 ARG A N 1
ATOM 672 C CA . ARG A 1 91 ? -13.948 6.280 15.324 1.00 79.56 91 ARG A CA 1
ATOM 673 C C . ARG A 1 91 ? -12.700 5.605 15.867 1.00 79.56 91 ARG A C 1
ATOM 675 O O . ARG A 1 91 ? -11.581 5.992 15.528 1.00 79.56 91 ARG A O 1
ATOM 682 N N . SER A 1 92 ? -12.903 4.572 16.687 1.00 81.50 92 SER A N 1
ATOM 683 C CA . SER A 1 92 ? -11.838 3.615 16.988 1.00 81.50 92 SER A CA 1
ATOM 684 C C . SER A 1 92 ? -11.184 3.191 15.676 1.00 81.50 92 SER A C 1
ATOM 686 O O . SER A 1 92 ? -11.892 2.997 14.679 1.00 81.50 92 SER A O 1
ATOM 688 N N . GLY A 1 93 ? -9.852 3.089 15.670 1.00 81.81 93 GLY A N 1
ATOM 689 C CA . GLY A 1 93 ? -9.115 2.699 14.474 1.00 81.81 93 GLY A CA 1
ATOM 690 C C . GLY A 1 93 ? -9.769 1.478 13.832 1.00 81.81 93 GLY A C 1
ATOM 691 O O . GLY A 1 93 ? -10.218 0.570 14.532 1.00 81.81 93 GLY A O 1
ATOM 692 N N . TYR A 1 94 ? -9.856 1.458 12.510 1.00 85.38 94 TYR A N 1
ATOM 693 C CA . TYR A 1 94 ? -10.384 0.317 11.768 1.00 85.38 94 TYR A CA 1
ATOM 694 C C . TYR A 1 94 ? -9.428 -0.054 10.641 1.00 85.38 94 TYR A C 1
ATOM 696 O O . TYR A 1 94 ? -8.801 0.812 10.025 1.00 85.38 94 TYR A O 1
ATOM 704 N N . ALA A 1 95 ? -9.306 -1.356 10.398 1.00 90.12 95 ALA A N 1
ATOM 705 C CA . ALA A 1 95 ? -8.436 -1.893 9.369 1.00 90.12 95 ALA A CA 1
ATOM 706 C C . ALA A 1 95 ? -9.084 -1.753 7.986 1.00 90.12 95 ALA A C 1
ATOM 708 O O . ALA A 1 95 ? -10.230 -2.147 7.770 1.00 90.12 95 ALA A O 1
ATOM 709 N N . LEU A 1 96 ? -8.326 -1.208 7.043 1.00 92.81 96 LEU A N 1
ATOM 710 C CA . LEU A 1 96 ? -8.641 -1.183 5.625 1.00 92.81 96 LEU A CA 1
ATOM 711 C C . LEU A 1 96 ? -7.792 -2.234 4.913 1.00 92.81 96 LEU A C 1
ATOM 713 O O . LEU A 1 96 ? -6.579 -2.304 5.108 1.00 92.81 96 LEU A O 1
ATOM 717 N N . GLN A 1 97 ? -8.430 -3.003 4.036 1.00 93.50 97 GLN A N 1
ATOM 718 C CA . GLN A 1 97 ? -7.793 -4.034 3.214 1.00 93.50 97 GLN A CA 1
ATOM 719 C C . GLN A 1 97 ? -8.019 -3.736 1.727 1.00 93.50 97 GLN A C 1
ATOM 721 O O . GLN A 1 97 ? -8.440 -4.602 0.969 1.00 93.50 97 GLN A O 1
ATOM 726 N N . ASN A 1 98 ? -7.801 -2.500 1.275 1.00 96.44 98 ASN A N 1
ATOM 727 C CA . ASN A 1 98 ? -8.102 -2.070 -0.098 1.00 96.44 98 ASN A CA 1
ATOM 728 C C . ASN A 1 98 ? -6.977 -2.377 -1.099 1.00 96.44 98 ASN A C 1
ATOM 730 O O . ASN A 1 98 ? -6.760 -1.607 -2.034 1.00 96.44 98 ASN A O 1
ATOM 734 N N . TRP A 1 99 ? -6.290 -3.507 -0.924 1.00 97.44 99 TRP A N 1
ATOM 735 C CA . TRP A 1 99 ? -5.246 -3.967 -1.836 1.00 97.44 99 TRP A CA 1
ATOM 736 C C . TRP A 1 99 ? -5.833 -4.663 -3.066 1.00 97.44 99 TRP A C 1
ATOM 738 O O . TRP A 1 99 ? -6.751 -5.483 -2.970 1.00 97.44 99 TRP A O 1
ATOM 748 N N . TYR A 1 100 ? -5.283 -4.326 -4.228 1.00 97.94 100 TYR A N 1
ATOM 749 C CA . TYR A 1 100 ? -5.628 -4.903 -5.523 1.00 97.94 100 TYR A CA 1
ATOM 750 C C . TYR A 1 100 ? -4.358 -5.123 -6.349 1.00 97.94 100 TYR A C 1
ATOM 752 O O . TYR A 1 100 ? -3.363 -4.424 -6.165 1.00 97.94 100 TYR A O 1
ATOM 760 N N . LEU A 1 101 ? -4.398 -6.078 -7.274 1.00 97.38 101 LEU A N 1
ATOM 761 C CA . LEU A 1 101 ? -3.458 -6.141 -8.390 1.00 97.38 101 LEU A CA 1
ATOM 762 C C . LEU A 1 101 ? -4.128 -5.511 -9.596 1.00 97.38 101 LEU A C 1
ATOM 764 O O . LEU A 1 101 ? -5.192 -5.967 -10.001 1.00 97.38 101 LEU A O 1
ATOM 768 N N . CYS A 1 102 ? -3.512 -4.483 -10.162 1.00 96.50 102 CYS A N 1
ATOM 769 C CA . CYS A 1 102 ? -4.054 -3.760 -11.304 1.00 96.50 102 CYS A CA 1
ATOM 770 C C . CYS A 1 102 ? -3.021 -3.712 -12.423 1.00 96.50 102 CYS A C 1
ATOM 772 O O . CYS A 1 102 ? -1.825 -3.553 -12.163 1.00 96.50 102 CYS A O 1
ATOM 774 N N . THR A 1 103 ? -3.480 -3.781 -13.669 1.00 96.00 103 THR A N 1
ATOM 775 C CA . THR A 1 103 ? -2.668 -3.388 -14.819 1.00 96.00 103 THR A CA 1
ATOM 776 C C . THR A 1 103 ? -2.673 -1.869 -14.901 1.00 96.00 103 THR A C 1
ATOM 778 O O . THR A 1 103 ? -3.730 -1.256 -15.049 1.00 96.00 103 THR A O 1
ATOM 781 N N . ILE A 1 104 ? -1.503 -1.250 -14.785 1.00 90.75 104 ILE A N 1
ATOM 782 C CA . ILE A 1 104 ? -1.349 0.205 -14.845 1.00 90.75 104 ILE A CA 1
ATOM 783 C C . ILE A 1 104 ? -0.413 0.587 -15.981 1.00 90.75 104 ILE A C 1
ATOM 785 O O . ILE A 1 104 ? 0.479 -0.185 -16.329 1.00 90.75 104 ILE A O 1
ATOM 789 N N . THR A 1 105 ? -0.581 1.797 -16.508 1.00 85.19 105 THR A N 1
ATOM 790 C CA . THR A 1 105 ? 0.373 2.406 -17.434 1.00 85.19 105 THR A CA 1
ATOM 791 C C . THR A 1 105 ? 1.039 3.585 -16.740 1.00 85.19 105 THR A C 1
ATOM 793 O O . THR A 1 105 ? 0.377 4.559 -16.390 1.00 85.19 105 THR A O 1
ATOM 796 N N . TYR A 1 106 ? 2.350 3.499 -16.531 1.00 77.00 106 TYR A N 1
ATOM 797 C CA . TYR A 1 106 ? 3.147 4.555 -15.913 1.00 77.00 106 TYR A CA 1
ATOM 798 C C . TYR A 1 106 ? 4.344 4.883 -16.803 1.00 77.00 106 TYR A C 1
ATOM 800 O O . TYR A 1 106 ? 5.144 4.003 -17.116 1.00 77.00 106 TYR A O 1
ATOM 808 N N . SER A 1 107 ? 4.464 6.146 -17.222 1.00 78.19 107 SER A N 1
ATOM 809 C CA . SER A 1 107 ? 5.548 6.629 -18.094 1.00 78.19 107 SER A CA 1
ATOM 810 C C . SER A 1 107 ? 5.789 5.740 -19.330 1.00 78.19 107 SER A C 1
ATOM 812 O O . SER A 1 107 ? 6.917 5.378 -19.649 1.00 78.19 107 SER A O 1
ATOM 814 N N . SER A 1 108 ? 4.706 5.363 -20.022 1.00 83.06 108 SER A N 1
ATOM 815 C CA . SER A 1 108 ? 4.693 4.482 -21.211 1.00 83.06 108 SER A CA 1
ATOM 816 C C . SER A 1 108 ? 4.914 2.983 -20.966 1.00 83.06 108 SER A C 1
ATOM 818 O O . SER A 1 108 ? 4.840 2.204 -21.913 1.00 83.06 108 SER A O 1
ATOM 820 N N . TYR A 1 109 ? 5.114 2.545 -19.721 1.00 82.31 109 TYR A N 1
ATOM 821 C CA . TYR A 1 109 ? 5.227 1.124 -19.386 1.00 82.31 109 TYR A CA 1
ATOM 822 C C . TYR A 1 109 ? 3.924 0.596 -18.812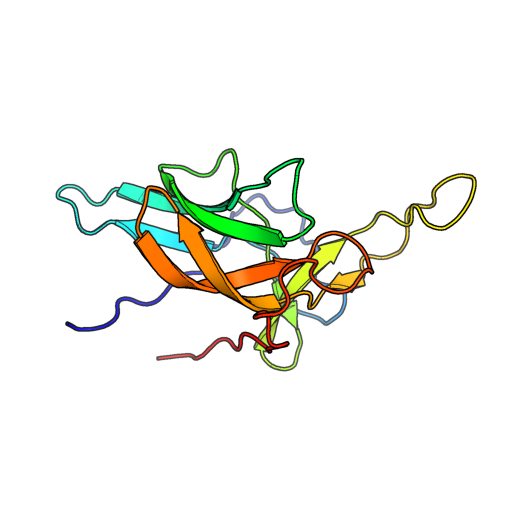 1.00 82.31 109 TYR A C 1
ATOM 824 O O . TYR A 1 109 ? 3.386 1.172 -17.867 1.00 82.31 109 TYR A O 1
ATOM 832 N N . THR A 1 110 ? 3.449 -0.524 -19.359 1.00 91.00 110 THR A N 1
ATOM 833 C CA . THR A 1 110 ? 2.288 -1.240 -18.829 1.00 91.00 110 THR A CA 1
ATOM 834 C C . THR A 1 110 ? 2.746 -2.459 -18.049 1.00 91.00 110 THR A C 1
ATOM 836 O O . THR A 1 110 ? 3.462 -3.305 -18.579 1.00 91.00 110 THR A O 1
ATOM 839 N N . TYR A 1 111 ? 2.341 -2.546 -16.789 1.00 90.69 111 TYR A N 1
ATOM 840 C CA . TYR A 1 111 ? 2.706 -3.649 -15.910 1.00 90.69 111 TYR A CA 1
ATOM 841 C C . TYR A 1 111 ? 1.604 -3.914 -14.887 1.00 90.69 111 TYR A C 1
ATOM 843 O O . TYR A 1 111 ? 0.785 -3.046 -14.582 1.00 90.69 111 TYR A O 1
ATOM 851 N N . VAL A 1 112 ? 1.569 -5.144 -14.375 1.00 94.62 112 VAL A N 1
ATOM 852 C CA . VAL A 1 112 ? 0.714 -5.512 -13.244 1.00 94.62 112 VAL A CA 1
ATOM 853 C C . VAL A 1 112 ? 1.461 -5.166 -11.966 1.00 94.62 112 VAL A C 1
ATOM 855 O O . VAL A 1 112 ? 2.597 -5.597 -11.779 1.00 94.62 112 VAL A O 1
ATOM 858 N N . THR A 1 113 ? 0.834 -4.391 -11.089 1.00 94.69 113 THR A N 1
ATOM 859 C CA . THR A 1 113 ? 1.424 -4.006 -9.806 1.00 94.69 113 THR A CA 1
ATOM 860 C C . THR A 1 113 ? 0.397 -4.028 -8.687 1.00 94.69 113 THR A C 1
ATOM 862 O O . THR A 1 113 ? -0.814 -3.999 -8.926 1.00 94.69 113 THR A O 1
ATOM 865 N N . LEU A 1 114 ? 0.904 -4.058 -7.456 1.00 96.00 114 LEU A N 1
ATOM 866 C CA . LEU A 1 114 ? 0.114 -3.794 -6.266 1.00 96.00 114 LEU A CA 1
ATOM 867 C C . LEU A 1 114 ? -0.425 -2.364 -6.324 1.00 96.00 114 LEU A C 1
ATOM 869 O O . LEU A 1 114 ? 0.308 -1.436 -6.653 1.00 96.00 114 LEU A O 1
ATOM 873 N N . ALA A 1 115 ? -1.691 -2.188 -5.977 1.00 96.81 115 ALA A N 1
ATOM 874 C CA . ALA A 1 115 ? -2.362 -0.902 -5.947 1.00 96.81 115 ALA A CA 1
ATOM 875 C C . ALA A 1 115 ? -3.320 -0.817 -4.754 1.00 96.81 115 ALA A C 1
ATOM 877 O O . ALA A 1 115 ? -3.791 -1.832 -4.231 1.00 96.81 115 ALA A O 1
ATOM 878 N N . TRP A 1 116 ? -3.622 0.410 -4.341 1.00 97.38 116 TRP A N 1
ATOM 879 C CA . TRP A 1 116 ? -4.555 0.707 -3.263 1.00 97.38 116 TRP A CA 1
ATOM 880 C C . TRP A 1 116 ? -5.773 1.453 -3.802 1.00 97.38 116 TRP A C 1
ATOM 882 O O . TRP A 1 116 ? -5.627 2.495 -4.435 1.00 97.38 116 TRP A O 1
ATOM 892 N N . THR A 1 117 ? -6.983 0.956 -3.547 1.00 97.31 117 THR A N 1
ATOM 893 C CA . THR A 1 117 ? -8.209 1.689 -3.918 1.00 97.31 117 THR A CA 1
ATOM 894 C C . THR A 1 117 ? -8.609 2.672 -2.818 1.00 97.31 117 THR A C 1
ATOM 896 O O . THR A 1 117 ? -8.730 2.306 -1.645 1.00 97.31 117 THR A O 1
ATOM 899 N N . LEU A 1 118 ? -8.813 3.927 -3.206 1.00 95.25 118 LEU A N 1
ATOM 900 C CA . LEU A 1 118 ? -9.210 5.029 -2.341 1.00 95.25 118 LEU A CA 1
ATOM 901 C C . LEU A 1 118 ? -10.709 4.965 -2.030 1.00 95.25 118 LEU A C 1
ATOM 903 O O . LEU A 1 118 ? -11.535 4.696 -2.901 1.00 95.25 118 LEU A O 1
ATOM 907 N N . GLY A 1 119 ? -11.061 5.264 -0.779 1.00 91.44 119 GLY A N 1
ATOM 908 C CA . GLY A 1 119 ? -12.448 5.260 -0.319 1.00 91.44 119 GLY A CA 1
ATOM 909 C C . GLY A 1 119 ? -13.055 3.856 -0.214 1.00 91.44 119 GLY A C 1
ATOM 910 O O . GLY A 1 119 ? -12.360 2.873 0.053 1.00 91.44 119 GLY A O 1
ATOM 911 N N . ARG A 1 120 ? -14.384 3.782 -0.354 1.00 88.94 120 ARG A N 1
ATOM 912 C CA . ARG A 1 120 ? -15.176 2.541 -0.232 1.00 88.94 120 ARG A CA 1
ATOM 913 C C . ARG A 1 120 ? -15.613 1.962 -1.577 1.00 88.94 120 ARG A C 1
ATOM 915 O O . ARG A 1 120 ? -16.118 0.843 -1.616 1.00 88.94 120 ARG A O 1
ATOM 922 N N . GLU A 1 121 ? -15.430 2.721 -2.650 1.00 91.31 121 GLU A N 1
ATOM 923 C CA . GLU A 1 121 ? -15.856 2.325 -3.985 1.00 91.31 121 GLU A CA 1
ATOM 924 C C . GLU A 1 121 ? -14.932 1.271 -4.593 1.00 91.31 121 GLU A C 1
ATOM 926 O O . GLU A 1 121 ? -13.780 1.089 -4.189 1.00 91.31 121 GLU A O 1
ATOM 931 N N . LYS A 1 122 ? -15.452 0.564 -5.598 1.00 94.88 122 LYS A N 1
ATOM 932 C CA . LYS A 1 122 ? -14.646 -0.349 -6.413 1.00 94.88 122 LYS A CA 1
ATOM 933 C C . LYS A 1 122 ? -13.612 0.438 -7.229 1.00 94.88 122 LYS A C 1
ATOM 935 O O . LYS A 1 122 ? -13.868 1.592 -7.581 1.00 94.88 122 LYS A O 1
ATOM 940 N N . PRO A 1 123 ? -12.461 -0.167 -7.567 1.00 96.69 123 PRO A N 1
ATOM 941 C CA . PRO A 1 123 ? -11.478 0.481 -8.425 1.00 96.69 123 PRO A CA 1
ATOM 942 C C . PRO A 1 123 ? -12.100 0.863 -9.773 1.00 96.69 123 PRO A C 1
ATOM 944 O O . PRO A 1 123 ? -12.760 0.051 -10.417 1.00 96.69 123 PRO A O 1
ATOM 947 N N . GLN A 1 124 ? -11.851 2.095 -10.211 1.00 96.06 124 GLN A N 1
ATOM 948 C CA . GLN A 1 124 ? -12.251 2.614 -11.520 1.00 96.06 124 GLN A CA 1
ATOM 949 C C . GLN A 1 124 ? -11.539 1.875 -12.658 1.00 96.06 124 GLN A C 1
ATOM 951 O O . GLN A 1 124 ? -12.065 1.773 -13.763 1.00 96.06 124 GLN A O 1
ATOM 956 N N . ASN A 1 125 ? -10.338 1.354 -12.395 1.00 95.44 125 ASN A N 1
ATOM 957 C CA . ASN A 1 125 ? -9.611 0.526 -13.343 1.00 95.44 125 ASN A CA 1
ATOM 958 C C . ASN A 1 125 ? -10.204 -0.901 -13.358 1.00 95.44 125 ASN A C 1
ATOM 960 O O . ASN A 1 125 ? -10.070 -1.623 -12.366 1.00 95.44 125 ASN A O 1
ATOM 964 N N . PRO A 1 126 ? -10.808 -1.345 -14.479 1.00 96.38 126 PRO A N 1
ATOM 965 C CA . PRO A 1 126 ? -11.514 -2.625 -14.554 1.00 96.38 126 PRO A CA 1
ATOM 966 C C . PRO A 1 126 ? -10.584 -3.845 -14.514 1.00 96.38 126 PRO A C 1
ATOM 968 O O . PRO A 1 126 ? -11.053 -4.963 -14.334 1.00 96.38 126 PRO A O 1
ATOM 971 N N . THR A 1 127 ? -9.272 -3.653 -14.676 1.00 97.12 127 THR A N 1
ATOM 972 C CA . THR A 1 127 ? -8.282 -4.742 -14.593 1.00 97.12 127 THR A CA 1
ATOM 973 C C . THR A 1 127 ? -7.955 -5.139 -13.155 1.00 97.12 127 THR A C 1
ATOM 975 O O . THR A 1 127 ? -7.290 -6.148 -12.931 1.00 97.12 127 THR A O 1
ATOM 978 N N . CYS A 1 128 ? -8.388 -4.343 -12.176 1.00 97.56 128 CYS A N 1
ATOM 979 C CA . CYS A 1 128 ? -8.046 -4.550 -10.783 1.00 97.56 128 CYS A CA 1
ATOM 980 C C . CYS A 1 128 ? -8.731 -5.788 -10.195 1.00 97.56 128 CYS A C 1
ATOM 982 O O . CYS A 1 128 ? -9.958 -5.869 -10.126 1.00 97.56 128 CYS A O 1
ATOM 984 N N . VAL A 1 129 ? -7.929 -6.709 -9.665 1.00 97.94 129 VAL A N 1
ATOM 985 C CA . VAL A 1 129 ? -8.393 -7.899 -8.944 1.00 97.94 129 VAL A CA 1
ATOM 986 C C . VAL A 1 129 ? -8.095 -7.738 -7.461 1.00 97.94 129 VAL A C 1
ATOM 988 O O . VAL A 1 129 ? -6.982 -7.372 -7.078 1.00 97.94 129 VAL A O 1
ATOM 991 N N . LYS A 1 130 ? -9.100 -7.990 -6.615 1.00 97.44 130 LYS A N 1
ATOM 992 C CA . LYS A 1 130 ? -8.959 -7.915 -5.157 1.00 97.44 130 LYS A CA 1
ATOM 993 C C . LYS A 1 130 ? -7.936 -8.940 -4.683 1.00 97.44 130 LYS A C 1
ATOM 995 O O . LYS A 1 130 ? -8.035 -10.108 -5.049 1.00 97.44 130 LYS A O 1
ATOM 1000 N N . ILE A 1 131 ? -7.001 -8.515 -3.839 1.00 97.12 131 ILE A N 1
ATOM 1001 C CA . ILE A 1 131 ? -6.016 -9.414 -3.238 1.00 97.12 131 ILE A CA 1
ATOM 1002 C C . ILE A 1 131 ? -5.807 -9.120 -1.758 1.00 97.12 131 ILE A C 1
ATOM 1004 O O . ILE A 1 131 ? -6.144 -8.048 -1.256 1.00 97.12 131 ILE A O 1
ATOM 1008 N N . THR A 1 132 ? -5.173 -10.076 -1.090 1.00 95.75 132 THR A N 1
ATOM 1009 C CA . THR A 1 132 ? -4.666 -9.934 0.269 1.00 95.75 132 THR A CA 1
ATOM 1010 C C . THR A 1 132 ? -3.146 -10.001 0.222 1.00 95.75 132 THR A C 1
ATOM 1012 O O . THR A 1 132 ? -2.580 -10.951 -0.318 1.00 95.75 132 THR A O 1
ATOM 1015 N N . VAL A 1 133 ? -2.470 -8.991 0.769 1.00 94.00 133 VAL A N 1
ATOM 1016 C CA . VAL A 1 133 ? -1.006 -8.989 0.878 1.00 94.00 133 VAL A CA 1
ATOM 1017 C C . VAL A 1 133 ? -0.634 -9.606 2.213 1.00 94.00 133 VAL A C 1
ATOM 1019 O O . VAL A 1 133 ? -0.973 -9.043 3.248 1.00 94.00 133 VAL A O 1
ATOM 1022 N N . LYS A 1 134 ? 0.061 -10.742 2.197 1.00 92.00 134 LYS A N 1
ATOM 1023 C CA . LYS A 1 134 ? 0.450 -11.457 3.414 1.00 92.00 134 LYS A CA 1
ATOM 1024 C C . LYS A 1 134 ? 1.936 -11.286 3.704 1.00 92.00 134 LYS A C 1
ATOM 1026 O O . LYS A 1 134 ? 2.764 -11.447 2.805 1.00 92.00 134 LYS A O 1
ATOM 1031 N N . ARG A 1 135 ? 2.287 -10.990 4.956 1.00 87.12 135 ARG A N 1
ATOM 1032 C CA . ARG A 1 135 ? 3.680 -11.022 5.412 1.00 87.12 135 ARG A CA 1
ATOM 1033 C C . ARG A 1 135 ? 4.171 -12.464 5.428 1.00 87.12 135 ARG A C 1
ATOM 1035 O O . ARG A 1 135 ? 3.497 -13.356 5.933 1.00 87.12 135 ARG A O 1
ATOM 1042 N N . LYS A 1 136 ? 5.370 -12.684 4.894 1.00 84.00 136 LYS A N 1
ATOM 1043 C CA . LYS A 1 136 ? 6.067 -13.967 4.963 1.00 84.00 136 LYS A CA 1
ATOM 1044 C C . LYS A 1 136 ? 7.410 -13.765 5.650 1.00 84.00 136 LYS A C 1
ATOM 1046 O O . LYS A 1 136 ? 8.216 -12.965 5.184 1.00 84.00 136 LYS A O 1
ATOM 1051 N N . PHE A 1 137 ? 7.634 -14.495 6.735 1.00 77.44 137 PHE A N 1
ATOM 1052 C CA . PHE A 1 137 ? 8.939 -14.579 7.381 1.00 77.44 137 PHE A CA 1
ATOM 1053 C C . PHE A 1 137 ? 9.829 -15.508 6.546 1.00 77.44 137 PHE A C 1
ATOM 1055 O O . PHE A 1 137 ? 9.399 -16.604 6.174 1.00 77.44 137 PHE A O 1
ATOM 1062 N N . VAL A 1 138 ? 11.019 -15.031 6.187 1.00 67.94 138 VAL A N 1
ATOM 1063 C CA . VAL A 1 138 ? 12.028 -15.747 5.390 1.00 67.94 138 VAL A CA 1
ATOM 1064 C C . VAL A 1 138 ? 13.348 -15.782 6.130 1.00 67.94 138 VAL A C 1
ATOM 1066 O O . VAL A 1 138 ? 13.645 -14.783 6.824 1.00 67.94 138 VAL A O 1
#

Sequence (138 aa):
MPFRGFRLNSTQDVQNTQAPAGGVIGILTWDMNTEPPIPSSMSLSINPASNVALPLFTPGIMTAQLVGFDLDDNMIIVSFLNDTVTPSATRSGYALQNWYLCTITYSSYTYVTLAWTLGREKPQNPTCVKITVKRKFV

Radius of gyration: 15.9 Å; chains: 1; bounding box: 49×31×42 Å

Organism: Claviceps purpurea (strain 20.1) (NCBI:txid1111077)

pLDDT: mean 84.13, std 15.79, range [33.88, 97.94]

Foldseek 3Di:
DPDDDWDFDDDPPDPQQQAPAGWGKGWTWDFPPDVVTFIWTWAWQDDPVWQKTDTDTDGDPPRTQIWIAHPQQWIWHWDQWAVVDPPIDGHRIDTDQQWWFAFDADPNDTDTDIIGGHDDDDTPRPRTDRDTDGDDDD

Secondary structure (DSSP, 8-state):
---PPPEEE--TTS---B-TTSPBPEEEEEEESSSS-EEEEEEEE--TT-SEEEEEEEEBSTTPPEEEE-TTSBEEEEEEEE-SSSS-EEEEEEEE--EEEEEEEETTEEEEEEEEE-SSSPPSSTT-EE---B----